Protein A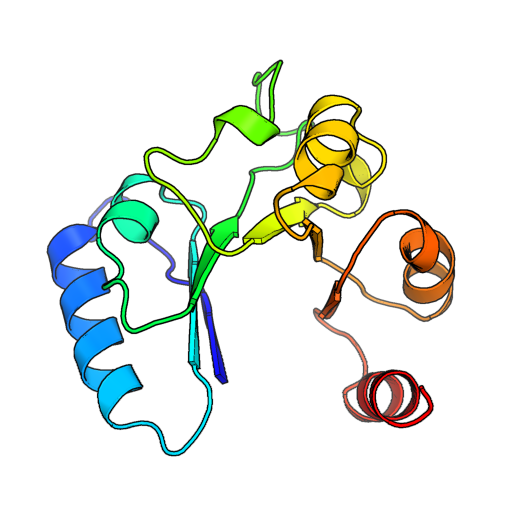F-A0A973BEE7-F1 (afdb_monomer_lite)

Radius of gyration: 15.04 Å; chains: 1; bounding box: 28×39×37 Å

Foldseek 3Di:
DEEEDDDDPPDDLLVVLVVVLVVVVPDDDAYAYEYCPLSNLVNHDPVHQGEYEFPAVVPDVDPQRLPSHPDDGQAYEYELVCLVPPNRQVCCVPHFYEYDADADDVSVVVSVVRGPYYDYDVHDPVVVVVVVPVD

pLDDT: mean 91.7, std 11.06, range [40.41, 98.69]

Secondary structure (DSSP, 8-state):
-EEE----SSS-HHHHHHHHHHHHTTSSS--EEEES-HHHHHTS-TTSEEEEE---TTT---S-STT--SS--SEEEEEGGGTT-HHHHHHHTTS-EEEEEE-SHHHHHHHTTT-SEEEESS--HHHHHHHHS--

Sequence (135 aa):
MLCELKIDGDTDPLIFTGRVAALLDQHAGPAAMMSFSRTAVAAIPDTIIRGQLISPSSLSRAEDLASTPLVDVDYLACHVSDAENASLQAARLTCPLVTWTVTDLDTCAALAPHTDSQIFEAFDPTLAKRHIVNT

Structure (mmCIF, N/CA/C/O backbone):
data_AF-A0A973BEE7-F1
#
_entry.id   AF-A0A973BEE7-F1
#
loop_
_atom_site.group_PDB
_atom_site.id
_atom_site.type_symbol
_atom_site.label_atom_id
_atom_site.label_alt_id
_atom_site.label_comp_id
_atom_site.label_asym_id
_atom_site.label_entity_id
_atom_site.label_seq_id
_atom_site.pdbx_PDB_ins_code
_atom_site.Cartn_x
_atom_site.Cartn_y
_atom_site.Cartn_z
_atom_site.occupancy
_atom_site.B_iso_or_equiv
_atom_site.auth_seq_id
_atom_site.auth_comp_id
_atom_site.auth_asym_id
_atom_site.auth_atom_id
_atom_site.pdbx_PDB_model_num
ATOM 1 N N . MET A 1 1 ? -0.436 -6.283 12.402 1.00 91.62 1 MET A N 1
ATOM 2 C CA . MET A 1 1 ? 0.771 -6.587 11.607 1.00 91.62 1 MET A CA 1
ATOM 3 C C . MET A 1 1 ? 0.521 -6.233 10.150 1.00 91.62 1 MET A C 1
ATOM 5 O O . MET A 1 1 ? -0.550 -6.551 9.655 1.00 91.62 1 MET A O 1
ATOM 9 N N . LEU A 1 2 ? 1.486 -5.616 9.469 1.00 94.75 2 LEU A N 1
ATOM 10 C CA . LEU A 1 2 ? 1.470 -5.450 8.013 1.00 94.75 2 LEU A CA 1
ATOM 11 C C . LEU A 1 2 ? 2.667 -6.216 7.441 1.00 94.75 2 LEU A C 1
ATOM 13 O O . LEU A 1 2 ? 3.799 -5.938 7.828 1.00 94.75 2 LEU A O 1
ATOM 17 N N . CYS A 1 3 ? 2.420 -7.200 6.578 1.00 97.31 3 CYS A N 1
ATOM 18 C CA . CYS A 1 3 ? 3.451 -8.078 6.032 1.00 97.31 3 CYS A CA 1
ATOM 19 C C . CYS A 1 3 ? 3.551 -7.914 4.513 1.00 97.31 3 CYS A C 1
ATOM 21 O O . CYS A 1 3 ? 2.598 -8.197 3.789 1.00 97.31 3 CYS A O 1
ATOM 23 N N . GLU A 1 4 ? 4.711 -7.480 4.022 1.00 97.44 4 GLU A N 1
ATOM 24 C CA . GLU A 1 4 ? 5.001 -7.513 2.591 1.00 97.44 4 GLU A CA 1
ATOM 25 C C . GLU A 1 4 ? 5.603 -8.867 2.189 1.00 97.44 4 GLU A C 1
ATOM 27 O O . GLU A 1 4 ? 6.629 -9.288 2.723 1.00 97.44 4 GLU A O 1
ATOM 32 N N . LEU A 1 5 ? 5.001 -9.526 1.198 1.00 98.00 5 LEU A N 1
ATOM 33 C CA . LEU A 1 5 ? 5.542 -10.718 0.559 1.00 98.00 5 LEU A CA 1
ATOM 34 C C . LEU A 1 5 ? 6.479 -10.308 -0.574 1.00 98.00 5 LEU A C 1
ATOM 36 O O . LEU A 1 5 ? 6.049 -9.733 -1.580 1.00 98.00 5 LEU A O 1
ATOM 40 N N . LYS A 1 6 ? 7.754 -10.662 -0.447 1.00 96.31 6 LYS A N 1
ATOM 41 C CA . LYS A 1 6 ? 8.734 -10.536 -1.525 1.00 96.31 6 LYS A CA 1
ATOM 42 C C . LYS A 1 6 ? 8.799 -11.863 -2.275 1.00 96.31 6 LYS A C 1
ATOM 44 O O . LYS A 1 6 ? 9.227 -12.864 -1.714 1.00 96.31 6 LYS A O 1
ATOM 49 N N . ILE A 1 7 ? 8.345 -11.857 -3.524 1.00 95.25 7 ILE A N 1
ATOM 50 C CA . ILE A 1 7 ? 8.476 -12.998 -4.432 1.00 95.25 7 ILE A CA 1
ATOM 51 C C . ILE A 1 7 ? 9.679 -12.727 -5.325 1.00 95.25 7 ILE A C 1
ATOM 53 O O . ILE A 1 7 ? 9.682 -11.746 -6.070 1.00 95.25 7 ILE A O 1
ATOM 57 N N . ASP A 1 8 ? 10.703 -13.563 -5.211 1.00 88.44 8 ASP A N 1
ATOM 58 C CA . ASP A 1 8 ? 11.834 -13.568 -6.134 1.00 88.44 8 ASP A CA 1
ATOM 59 C C . ASP A 1 8 ? 11.567 -14.506 -7.326 1.00 88.44 8 ASP A C 1
ATOM 61 O O . ASP A 1 8 ? 10.481 -15.068 -7.465 1.00 88.44 8 ASP A O 1
ATOM 65 N N . GLY A 1 9 ? 12.541 -14.637 -8.229 1.00 82.38 9 GLY A N 1
ATOM 66 C CA . GLY A 1 9 ? 12.393 -15.445 -9.443 1.00 82.38 9 GLY A CA 1
ATOM 67 C C . GLY A 1 9 ? 12.222 -16.950 -9.205 1.00 82.38 9 GLY A C 1
ATOM 68 O O . GLY A 1 9 ? 11.723 -17.630 -10.098 1.00 82.38 9 GLY A O 1
ATOM 69 N N . ASP A 1 10 ? 12.595 -17.458 -8.027 1.00 91.81 10 ASP A N 1
ATOM 70 C CA . ASP A 1 10 ? 12.591 -18.891 -7.707 1.00 91.81 10 ASP A CA 1
ATOM 71 C C . ASP A 1 10 ? 11.470 -19.277 -6.721 1.00 91.81 10 ASP A C 1
ATOM 73 O O . ASP A 1 10 ? 11.148 -20.456 -6.551 1.00 91.81 10 ASP A O 1
ATOM 77 N N . THR A 1 11 ? 10.855 -18.294 -6.064 1.00 94.31 11 THR A N 1
ATOM 78 C CA . THR A 1 11 ? 9.801 -18.502 -5.071 1.00 94.31 11 THR A CA 1
ATOM 79 C C . THR A 1 11 ? 8.449 -18.738 -5.738 1.00 94.31 11 THR A C 1
ATOM 81 O O . THR A 1 11 ? 7.913 -17.864 -6.417 1.00 94.31 11 THR A O 1
ATOM 84 N N . ASP A 1 12 ? 7.831 -19.892 -5.468 1.00 96.81 12 ASP A N 1
ATOM 85 C CA . ASP A 1 12 ? 6.440 -20.145 -5.857 1.00 96.81 12 ASP A CA 1
ATOM 86 C C . ASP A 1 12 ? 5.491 -19.215 -5.067 1.00 96.81 12 ASP A C 1
ATOM 88 O O . ASP A 1 12 ? 5.385 -19.343 -3.837 1.00 96.81 12 ASP A O 1
ATOM 92 N N . PRO A 1 13 ? 4.777 -18.291 -5.740 1.00 96.94 13 PRO A N 1
ATOM 93 C CA . PRO A 1 13 ? 3.954 -17.298 -5.065 1.00 96.94 13 PRO A CA 1
ATOM 94 C C . PRO A 1 13 ? 2.755 -17.903 -4.336 1.00 96.94 13 PRO A C 1
ATOM 96 O O . PRO A 1 13 ? 2.356 -17.362 -3.308 1.00 96.94 13 PRO A O 1
ATOM 99 N N . LEU A 1 14 ? 2.181 -19.009 -4.813 1.00 97.50 14 LEU A N 1
ATOM 100 C CA . LEU A 1 14 ? 1.003 -19.623 -4.194 1.00 97.50 14 LEU A CA 1
ATOM 101 C C . LEU A 1 14 ? 1.416 -20.339 -2.911 1.00 97.50 14 LEU A C 1
ATOM 103 O O . LEU A 1 14 ? 0.831 -20.118 -1.849 1.00 97.50 14 LEU A O 1
ATOM 107 N N . ILE A 1 15 ? 2.461 -21.167 -3.001 1.00 97.62 15 ILE A N 1
ATOM 108 C CA . ILE A 1 15 ? 2.957 -21.944 -1.860 1.00 97.62 15 ILE A CA 1
ATOM 109 C C . ILE A 1 15 ? 3.483 -21.009 -0.772 1.00 97.62 15 ILE A C 1
ATOM 111 O O . ILE A 1 15 ? 3.184 -21.207 0.409 1.00 97.62 15 ILE A O 1
ATOM 115 N N . PHE A 1 16 ? 4.262 -19.993 -1.149 1.00 98.00 16 PHE A N 1
ATOM 116 C CA . PHE A 1 16 ? 4.813 -19.045 -0.187 1.00 98.00 16 PHE A CA 1
ATOM 117 C C . PHE A 1 16 ? 3.710 -18.245 0.509 1.00 98.00 16 PHE A C 1
ATOM 119 O O . PHE A 1 16 ? 3.683 -18.190 1.739 1.00 98.00 16 PHE A O 1
ATOM 126 N N . THR A 1 17 ? 2.752 -17.710 -0.255 1.00 98.31 17 THR A N 1
ATOM 127 C CA . THR A 1 17 ? 1.623 -16.951 0.302 1.00 98.31 17 THR A CA 1
ATOM 128 C C . THR A 1 17 ? 0.810 -17.793 1.275 1.00 98.31 17 THR A C 1
ATOM 130 O O . THR A 1 17 ? 0.572 -17.351 2.396 1.00 98.31 17 THR A O 1
ATOM 133 N N . GLY A 1 18 ? 0.455 -19.030 0.909 1.00 97.81 18 GLY A N 1
ATOM 134 C CA . GLY A 1 18 ? -0.305 -19.919 1.792 1.00 97.81 18 GLY A CA 1
ATOM 135 C C . GLY A 1 18 ? 0.418 -20.222 3.109 1.00 97.81 18 GLY A C 1
ATOM 136 O O . GLY A 1 18 ? -0.204 -20.254 4.169 1.00 97.81 18 GLY A O 1
ATOM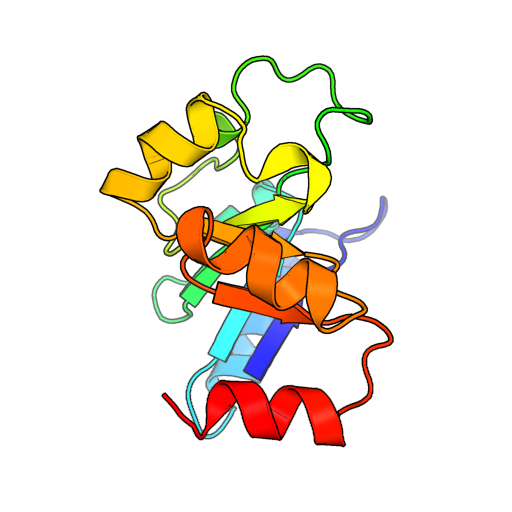 137 N N . ARG A 1 19 ? 1.749 -20.383 3.073 1.00 97.94 19 ARG A N 1
ATOM 138 C CA . ARG A 1 19 ? 2.556 -20.589 4.288 1.00 97.94 19 ARG A CA 1
ATOM 139 C C . ARG A 1 19 ? 2.578 -19.357 5.186 1.00 97.94 19 ARG A C 1
ATOM 141 O O . ARG A 1 19 ? 2.445 -19.502 6.397 1.00 97.94 19 ARG A O 1
ATOM 148 N N . VAL A 1 20 ? 2.747 -18.164 4.615 1.00 98.00 20 VAL A N 1
ATOM 149 C CA . VAL A 1 20 ? 2.743 -16.918 5.396 1.00 98.00 20 VAL A CA 1
ATOM 150 C C . VAL A 1 20 ? 1.352 -16.636 5.966 1.00 98.00 20 VAL A C 1
ATOM 152 O O . VAL A 1 20 ? 1.250 -16.282 7.137 1.00 98.00 20 VAL A O 1
ATOM 155 N N . ALA A 1 21 ? 0.287 -16.873 5.195 1.00 97.56 21 ALA A N 1
ATOM 156 C CA . ALA A 1 21 ? -1.091 -16.738 5.664 1.00 97.56 21 ALA A CA 1
ATOM 157 C C . ALA A 1 21 ? -1.362 -17.628 6.889 1.00 97.56 21 ALA A C 1
ATOM 159 O O . ALA A 1 21 ? -1.803 -17.128 7.918 1.00 97.56 21 ALA A O 1
ATOM 160 N N . ALA A 1 22 ? -0.968 -18.906 6.845 1.00 96.56 22 ALA A N 1
ATOM 161 C CA . ALA A 1 22 ? -1.139 -19.830 7.971 1.00 96.56 22 ALA A CA 1
ATOM 162 C C . ALA A 1 22 ? -0.371 -19.417 9.246 1.00 96.56 22 ALA A C 1
ATOM 164 O O . ALA A 1 22 ? -0.746 -19.804 10.357 1.00 96.56 22 ALA A O 1
ATOM 165 N N . LEU A 1 23 ? 0.721 -18.657 9.104 1.00 96.06 23 LEU A N 1
ATOM 166 C CA . LEU A 1 23 ? 1.440 -18.067 10.237 1.00 96.06 23 LEU A CA 1
ATOM 167 C C . LEU A 1 23 ? 0.723 -16.821 10.768 1.00 96.06 23 LEU A C 1
ATOM 169 O O . LEU A 1 23 ? 0.651 -16.628 11.981 1.00 96.06 23 LEU A O 1
ATOM 173 N N . LEU A 1 24 ? 0.188 -15.981 9.880 1.00 95.62 24 LEU A N 1
ATOM 174 C CA . LEU A 1 24 ? -0.550 -14.778 10.263 1.00 95.62 24 LEU A CA 1
ATOM 175 C C . LEU A 1 24 ? -1.915 -15.087 10.878 1.00 95.62 24 LEU A C 1
ATOM 177 O O . LEU A 1 24 ? -2.324 -14.357 11.773 1.00 95.62 24 LEU A O 1
ATOM 181 N N . ASP A 1 25 ? -2.558 -1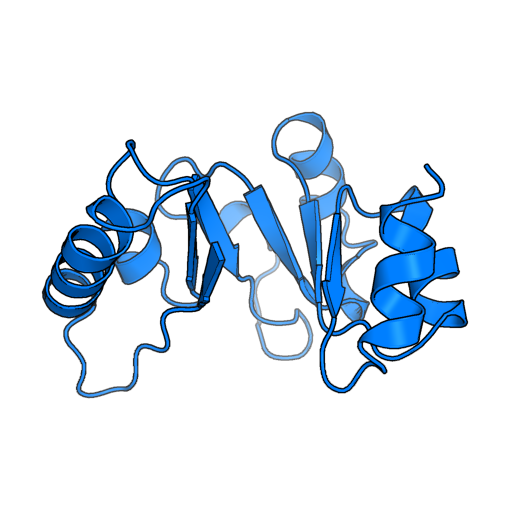6.196 10.515 1.00 91.56 25 ASP A N 1
ATOM 182 C CA . ASP A 1 25 ? -3.776 -16.675 11.185 1.00 91.56 25 ASP A CA 1
ATOM 183 C C . ASP A 1 25 ? -3.554 -16.958 12.683 1.00 91.56 25 ASP A C 1
ATOM 185 O O . ASP A 1 25 ? -4.489 -16.932 13.482 1.00 91.56 25 ASP A O 1
ATOM 189 N N . GLN A 1 26 ? -2.306 -17.208 13.091 1.00 92.56 26 GLN A N 1
ATOM 190 C CA . GLN A 1 26 ? -1.928 -17.415 14.493 1.00 92.56 26 GLN A CA 1
ATOM 191 C C . GLN A 1 26 ? -1.533 -16.108 15.200 1.00 92.56 26 GLN A C 1
ATOM 193 O O . GLN A 1 26 ? -1.254 -16.111 16.402 1.00 92.56 26 GLN A O 1
ATOM 198 N N . HIS A 1 27 ? -1.476 -14.983 14.483 1.00 93.31 27 HIS A N 1
ATOM 199 C CA . HIS A 1 27 ? -1.134 -13.689 15.056 1.00 93.31 27 HIS A CA 1
ATOM 200 C C . HIS A 1 27 ? -2.302 -13.132 15.879 1.00 93.31 27 HIS A C 1
ATOM 202 O O . HIS A 1 27 ? -3.419 -12.979 15.394 1.00 93.31 27 HIS A O 1
ATOM 208 N N . ALA A 1 28 ? -2.034 -12.764 17.133 1.00 90.12 28 ALA A N 1
ATOM 209 C CA . ALA A 1 28 ? -3.021 -12.099 17.973 1.00 90.12 28 ALA A CA 1
ATOM 210 C C . ALA A 1 28 ? -3.197 -10.630 17.541 1.00 90.12 28 ALA A C 1
ATOM 212 O O . ALA A 1 28 ? -2.418 -9.762 17.935 1.00 90.12 28 ALA A O 1
ATOM 213 N N . GLY A 1 29 ? -4.232 -10.359 16.744 1.00 91.56 29 GLY A N 1
ATOM 214 C CA . GLY A 1 29 ? -4.638 -9.015 16.324 1.00 91.56 29 GLY A CA 1
ATOM 215 C C . GLY A 1 29 ? -4.790 -8.875 14.805 1.00 91.56 29 GLY A C 1
ATOM 216 O O . GLY A 1 29 ? -4.593 -9.845 14.077 1.00 91.56 29 GLY A O 1
ATOM 217 N N . PRO A 1 30 ? -5.135 -7.674 14.305 1.00 91.69 30 PRO A N 1
ATOM 218 C CA . PRO A 1 30 ? -5.312 -7.447 12.874 1.00 91.69 30 PRO A CA 1
ATOM 219 C C . PRO A 1 30 ? -4.026 -7.724 12.091 1.00 91.69 30 PRO A C 1
ATOM 221 O O . PRO A 1 30 ? -2.947 -7.248 12.468 1.00 91.69 30 PRO A O 1
ATOM 224 N N . ALA A 1 31 ? -4.142 -8.447 10.982 1.00 95.38 31 ALA A N 1
ATOM 225 C CA . ALA A 1 31 ? -3.050 -8.722 10.060 1.00 95.38 31 ALA A CA 1
ATOM 226 C C . ALA A 1 31 ? -3.454 -8.368 8.625 1.00 95.38 31 ALA A C 1
ATOM 228 O O . ALA A 1 31 ? -4.595 -8.577 8.219 1.00 95.38 31 ALA A O 1
ATOM 229 N N . ALA A 1 32 ? -2.496 -7.838 7.872 1.00 97.38 32 ALA A N 1
ATOM 230 C CA . ALA A 1 32 ? -2.617 -7.571 6.448 1.00 97.38 32 ALA A CA 1
ATOM 231 C C . ALA A 1 32 ? -1.406 -8.144 5.708 1.00 97.38 32 ALA A C 1
ATOM 233 O O . ALA A 1 32 ? -0.285 -8.136 6.234 1.00 97.38 32 ALA A O 1
ATOM 234 N N . MET A 1 33 ? -1.636 -8.612 4.486 1.00 98.56 33 MET A N 1
ATOM 235 C CA . MET A 1 33 ? -0.612 -9.093 3.564 1.00 98.56 33 MET A CA 1
ATOM 236 C C . MET A 1 33 ? -0.643 -8.252 2.291 1.00 98.56 33 MET A C 1
ATOM 238 O O . MET A 1 33 ? -1.712 -7.937 1.772 1.00 98.56 33 MET A O 1
ATOM 242 N N . MET A 1 34 ? 0.531 -7.912 1.764 1.00 98.50 34 MET A N 1
ATOM 243 C CA . MET A 1 34 ? 0.650 -7.171 0.509 1.00 98.50 34 MET A CA 1
ATOM 244 C C . MET A 1 34 ? 1.835 -7.626 -0.329 1.00 98.50 34 MET A C 1
ATOM 246 O O . MET A 1 34 ? 2.793 -8.181 0.197 1.00 98.50 34 MET A O 1
ATOM 250 N N . SER A 1 35 ? 1.792 -7.402 -1.640 1.00 98.25 35 SER A N 1
ATOM 251 C CA . SER A 1 35 ? 2.918 -7.707 -2.530 1.00 98.25 35 SER A CA 1
ATOM 252 C C . SER A 1 35 ? 2.837 -6.921 -3.833 1.00 98.25 35 SER A C 1
ATOM 254 O O . SER A 1 35 ? 1.753 -6.523 -4.255 1.00 98.25 35 SER A O 1
ATOM 256 N N . PHE A 1 36 ? 3.977 -6.760 -4.509 1.00 96.50 36 PHE A N 1
ATOM 257 C CA . PHE A 1 36 ? 4.013 -6.383 -5.927 1.00 96.50 36 PHE A CA 1
ATOM 258 C C . PHE A 1 36 ? 3.604 -7.547 -6.839 1.00 96.50 36 PHE A C 1
ATOM 260 O O . PHE A 1 36 ? 3.136 -7.337 -7.957 1.00 96.50 36 PHE A O 1
ATOM 267 N N . SER A 1 37 ? 3.766 -8.793 -6.380 1.00 97.06 37 SER A N 1
ATOM 268 C CA . SER A 1 37 ? 3.360 -9.968 -7.145 1.00 97.06 37 SER A CA 1
ATOM 269 C C . SER A 1 37 ? 1.844 -10.111 -7.118 1.00 97.06 37 SER A C 1
ATOM 271 O O . SER A 1 37 ? 1.262 -10.539 -6.123 1.00 97.06 37 SER A O 1
ATOM 273 N N . ARG A 1 38 ? 1.204 -9.801 -8.248 1.00 97.19 38 ARG A N 1
ATOM 274 C CA . ARG A 1 38 ? -0.247 -9.949 -8.433 1.00 97.19 38 ARG A CA 1
ATOM 275 C C . ARG A 1 38 ? -0.738 -11.368 -8.139 1.00 97.19 38 ARG A C 1
ATOM 277 O O . ARG A 1 38 ? -1.803 -11.553 -7.564 1.00 97.19 38 ARG A O 1
ATOM 284 N N . THR A 1 39 ? 0.064 -12.369 -8.502 1.00 97.62 39 THR A N 1
ATOM 285 C CA . THR A 1 39 ? -0.238 -13.780 -8.245 1.00 97.62 39 THR A CA 1
ATOM 286 C C . THR A 1 39 ? -0.191 -14.109 -6.754 1.00 97.62 39 THR A C 1
ATOM 288 O O . THR A 1 39 ? -1.047 -14.841 -6.271 1.00 97.62 39 THR A O 1
ATOM 291 N N . ALA A 1 40 ? 0.775 -13.558 -6.010 1.00 98.25 40 ALA A N 1
ATOM 292 C CA . ALA A 1 40 ? 0.818 -13.727 -4.558 1.00 98.25 40 ALA A CA 1
ATOM 293 C C . ALA A 1 40 ? -0.367 -13.024 -3.888 1.00 98.25 40 ALA A C 1
ATOM 295 O O . ALA A 1 40 ? -1.022 -13.617 -3.041 1.00 98.25 40 ALA A O 1
ATOM 296 N N . VAL A 1 41 ? -0.704 -11.804 -4.322 1.00 98.50 41 VAL A N 1
ATOM 297 C CA . VAL A 1 41 ? -1.865 -11.061 -3.806 1.00 98.50 41 VAL A CA 1
ATOM 298 C C . VAL A 1 41 ? -3.162 -11.846 -4.004 1.00 98.50 41 VAL A C 1
ATOM 300 O O . VAL A 1 41 ? -3.924 -12.023 -3.056 1.00 98.50 41 VAL A O 1
ATOM 303 N N . ALA A 1 42 ? -3.374 -12.398 -5.199 1.00 98.19 42 ALA A N 1
ATOM 304 C CA . ALA A 1 42 ? -4.538 -13.229 -5.501 1.00 98.19 42 ALA A CA 1
ATOM 305 C C . ALA A 1 42 ? -4.607 -14.535 -4.686 1.00 98.19 42 ALA A C 1
ATOM 307 O O . ALA A 1 42 ? -5.682 -15.112 -4.557 1.00 98.19 42 ALA A O 1
ATOM 308 N N . ALA A 1 43 ? -3.483 -15.004 -4.135 1.00 98.19 43 ALA A N 1
ATOM 309 C CA . ALA A 1 43 ? -3.415 -16.204 -3.303 1.00 98.19 43 ALA A CA 1
ATOM 310 C C . ALA A 1 43 ? -3.628 -15.930 -1.799 1.00 98.19 43 ALA A C 1
ATOM 312 O O . ALA A 1 43 ? -3.688 -16.879 -1.016 1.00 98.19 43 ALA A O 1
ATOM 313 N N . ILE A 1 44 ? -3.722 -14.664 -1.374 1.00 98.38 44 ILE A N 1
ATOM 314 C CA . ILE A 1 44 ? -4.022 -14.306 0.022 1.00 98.38 44 ILE A CA 1
ATOM 315 C C . ILE A 1 44 ? -5.465 -14.744 0.332 1.00 98.38 44 ILE A C 1
ATOM 317 O O . ILE A 1 44 ? -6.338 -14.445 -0.477 1.00 98.38 44 ILE A O 1
ATOM 321 N N . PRO A 1 45 ? -5.762 -15.425 1.454 1.00 95.94 45 PRO A N 1
ATOM 322 C CA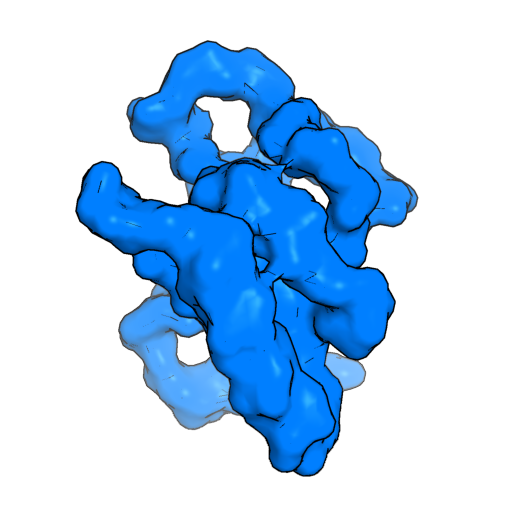 . PRO A 1 45 ? -7.137 -15.773 1.833 1.00 95.94 45 PRO A CA 1
ATOM 323 C C . PRO A 1 45 ? -7.988 -14.546 2.186 1.00 95.94 45 PRO A C 1
ATOM 325 O O . PRO A 1 45 ? -7.472 -13.590 2.753 1.00 95.94 45 PRO A O 1
ATOM 328 N N . ASP A 1 46 ? -9.304 -14.607 1.960 1.00 93.81 46 ASP A N 1
ATOM 329 C CA . ASP A 1 46 ? -10.241 -13.504 2.272 1.00 93.81 46 ASP A CA 1
ATOM 330 C C . ASP A 1 46 ? -10.364 -13.189 3.777 1.00 93.81 46 ASP A C 1
ATOM 332 O O . ASP A 1 46 ? -10.970 -12.196 4.171 1.00 93.81 46 ASP A O 1
ATOM 336 N N . THR A 1 47 ? -9.808 -14.037 4.646 1.00 91.94 47 THR A N 1
ATOM 337 C CA . THR A 1 47 ? -9.736 -13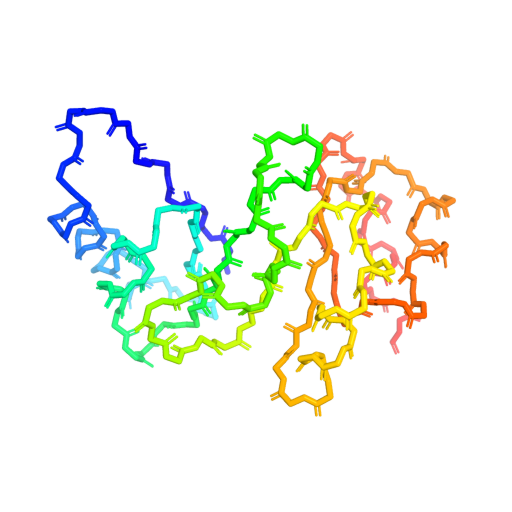.796 6.094 1.00 91.94 47 THR A CA 1
ATOM 338 C C . THR A 1 47 ? -8.634 -12.810 6.486 1.00 91.94 47 THR A C 1
ATOM 340 O O . THR A 1 47 ? -8.605 -12.364 7.632 1.00 91.94 47 THR A O 1
ATOM 343 N N . ILE A 1 48 ? -7.728 -12.472 5.563 1.00 96.12 48 ILE A N 1
ATOM 344 C CA . ILE A 1 48 ? -6.609 -11.553 5.773 1.00 96.12 48 ILE A CA 1
ATOM 345 C C . ILE A 1 48 ? -6.785 -10.350 4.849 1.00 96.12 48 ILE A C 1
ATOM 347 O O . ILE A 1 48 ? -7.036 -10.514 3.660 1.00 96.12 48 ILE A O 1
ATOM 351 N N . ILE A 1 49 ? -6.579 -9.142 5.385 1.00 97.62 49 ILE A N 1
ATOM 352 C CA . ILE A 1 49 ? -6.643 -7.905 4.597 1.00 97.62 49 ILE A CA 1
ATOM 353 C C . ILE A 1 49 ? -5.591 -7.967 3.478 1.00 97.62 49 ILE A C 1
ATOM 355 O O . ILE A 1 49 ? -4.392 -8.118 3.744 1.00 97.62 49 ILE A O 1
ATOM 359 N N . ARG A 1 50 ? -6.042 -7.829 2.233 1.00 98.06 50 ARG A N 1
ATOM 360 C CA . ARG A 1 50 ? -5.267 -7.992 1.004 1.00 98.06 50 ARG A CA 1
ATOM 361 C C . ARG A 1 50 ? -4.913 -6.636 0.395 1.00 98.06 50 ARG A C 1
ATOM 363 O O . ARG A 1 50 ? -5.786 -5.911 -0.070 1.00 98.06 50 ARG A O 1
ATOM 370 N N . GLY A 1 51 ? -3.620 -6.323 0.331 1.00 98.44 51 GLY A N 1
ATOM 371 C CA . GLY A 1 51 ? -3.098 -5.121 -0.323 1.00 98.44 51 GLY A CA 1
ATOM 372 C C . GLY A 1 51 ? -2.358 -5.401 -1.629 1.00 98.44 51 GLY A C 1
ATOM 373 O O . GLY A 1 51 ? -1.473 -6.258 -1.670 1.00 98.44 51 GLY A O 1
ATOM 374 N N . GLN A 1 52 ? -2.633 -4.631 -2.683 1.00 98.56 52 GLN A N 1
ATOM 375 C CA . GLN A 1 52 ? -1.816 -4.654 -3.905 1.00 98.56 52 GLN A CA 1
ATOM 376 C C . GLN A 1 52 ? -0.782 -3.524 -3.881 1.00 98.56 52 GLN A C 1
ATOM 378 O O . GLN A 1 52 ? -1.146 -2.351 -3.967 1.00 98.56 52 GLN A O 1
ATOM 383 N N . LEU A 1 53 ? 0.512 -3.868 -3.838 1.00 97.81 53 LEU A N 1
ATOM 384 C CA . LEU A 1 53 ? 1.575 -2.896 -4.108 1.00 97.81 53 LEU A CA 1
ATOM 385 C C . LEU A 1 53 ? 1.689 -2.675 -5.615 1.00 97.81 53 LEU A C 1
ATOM 387 O O . LEU A 1 53 ? 1.692 -3.625 -6.403 1.00 97.81 53 LEU A O 1
ATOM 391 N N . ILE A 1 54 ? 1.797 -1.414 -6.008 1.00 97.00 54 ILE A N 1
ATOM 392 C CA . ILE A 1 54 ? 1.829 -0.975 -7.399 1.00 97.00 54 ILE A CA 1
ATOM 393 C C . ILE A 1 54 ? 3.223 -0.454 -7.702 1.00 97.00 54 ILE A C 1
ATOM 395 O O . ILE A 1 54 ? 3.682 0.482 -7.054 1.00 97.00 54 ILE A O 1
ATOM 399 N N . SER A 1 55 ? 3.911 -1.043 -8.682 1.00 94.75 55 SER A N 1
ATOM 400 C CA . SER A 1 55 ? 5.232 -0.557 -9.091 1.00 94.75 55 SER A CA 1
ATOM 401 C C . SER A 1 55 ? 5.174 0.920 -9.499 1.00 94.75 55 SER A C 1
ATOM 403 O O . SER A 1 55 ? 4.224 1.296 -10.189 1.00 94.75 55 SER A O 1
ATOM 405 N N . PRO A 1 56 ? 6.182 1.739 -9.138 1.00 94.50 56 PRO A N 1
ATOM 406 C CA . PRO A 1 56 ? 6.175 3.155 -9.472 1.00 94.50 56 PRO A CA 1
ATOM 407 C C . PRO A 1 56 ? 5.985 3.367 -10.974 1.00 94.50 56 PRO A C 1
ATOM 409 O O . PRO A 1 56 ? 6.563 2.631 -11.784 1.00 94.50 56 PRO A O 1
ATOM 412 N N . SER A 1 57 ? 5.216 4.381 -11.363 1.00 92.88 57 SER A N 1
ATOM 413 C CA . SER A 1 57 ? 4.950 4.684 -12.777 1.00 92.88 57 SER A CA 1
ATOM 414 C C . SER A 1 57 ? 6.229 4.957 -13.571 1.00 92.88 57 SER A C 1
ATOM 416 O O . SER A 1 57 ? 6.310 4.624 -14.744 1.00 92.88 57 SER A O 1
ATOM 418 N N . SER A 1 58 ? 7.277 5.475 -12.926 1.00 90.88 58 SER A N 1
ATOM 419 C CA . SER A 1 58 ? 8.593 5.704 -13.536 1.00 90.88 58 SER A CA 1
ATOM 420 C C . SER A 1 58 ? 9.350 4.418 -13.891 1.00 90.88 58 SER A C 1
ATOM 422 O O . SER A 1 58 ? 10.253 4.444 -14.728 1.00 90.88 58 SER A O 1
ATOM 424 N N . LEU A 1 59 ? 8.999 3.297 -13.255 1.00 88.25 59 LEU A N 1
ATOM 425 C CA . LEU A 1 59 ? 9.606 1.980 -13.465 1.00 88.25 59 LEU A CA 1
ATOM 426 C C . LEU A 1 59 ? 8.704 1.040 -14.270 1.00 88.25 59 LEU A C 1
ATOM 428 O O . LEU A 1 59 ? 9.163 -0.003 -14.737 1.00 88.25 59 LEU A O 1
ATOM 432 N N . SER A 1 60 ? 7.430 1.393 -14.435 1.00 81.19 60 SER A N 1
ATOM 433 C CA . SER A 1 60 ? 6.463 0.629 -15.214 1.00 81.19 60 SER A CA 1
ATOM 434 C C . SER A 1 60 ? 6.093 1.365 -16.505 1.00 81.19 60 SER A C 1
ATOM 436 O O . SER A 1 60 ? 6.356 2.546 -16.683 1.00 81.19 60 SER A O 1
ATOM 438 N N . ARG A 1 61 ? 5.506 0.647 -17.464 1.00 77.31 61 ARG A N 1
ATOM 439 C CA . ARG A 1 61 ? 4.862 1.254 -18.645 1.00 77.31 61 ARG A CA 1
ATOM 440 C C . ARG A 1 61 ? 3.338 1.191 -18.539 1.00 77.31 61 ARG A C 1
ATOM 442 O O . ARG A 1 61 ? 2.657 1.223 -19.556 1.00 77.31 61 ARG A O 1
ATOM 449 N N . ALA A 1 62 ? 2.817 0.987 -17.331 1.00 78.25 62 ALA A N 1
ATOM 450 C CA . ALA A 1 62 ? 1.389 0.832 -17.115 1.00 78.25 62 ALA A CA 1
ATOM 451 C C . ALA A 1 62 ? 0.705 2.200 -17.221 1.00 78.25 62 ALA A C 1
ATOM 453 O O . ALA A 1 62 ? 1.052 3.130 -16.499 1.00 78.25 62 ALA A O 1
ATOM 454 N N . GLU A 1 63 ? -0.257 2.309 -18.136 1.00 74.56 63 GLU A N 1
ATOM 455 C CA . GLU A 1 63 ? -1.056 3.526 -18.326 1.00 74.56 63 GLU A CA 1
ATOM 456 C C . GLU A 1 63 ? -2.146 3.660 -17.251 1.00 74.56 63 GLU A C 1
ATOM 458 O O . GLU A 1 63 ? -2.464 4.767 -16.823 1.00 74.56 63 GLU A O 1
ATOM 463 N N . ASP A 1 64 ? -2.670 2.526 -16.776 1.00 90.88 64 ASP A N 1
ATOM 464 C CA . ASP A 1 64 ? -3.669 2.440 -15.711 1.00 90.88 64 ASP A CA 1
ATOM 465 C C . ASP A 1 64 ? -3.104 1.644 -14.531 1.00 90.88 64 ASP A C 1
ATOM 467 O O . ASP A 1 64 ? -3.083 0.409 -14.529 1.00 90.88 64 ASP A O 1
ATOM 471 N N . LEU A 1 65 ? -2.632 2.370 -13.520 1.00 92.88 65 LEU A N 1
ATOM 472 C CA . LEU A 1 65 ? -2.060 1.780 -12.316 1.00 92.88 65 LEU A CA 1
ATOM 473 C C . LEU A 1 65 ? -3.122 1.078 -11.460 1.00 92.88 65 LEU A C 1
ATOM 475 O O . LEU A 1 65 ? -2.822 0.058 -10.836 1.00 92.88 65 LEU A O 1
ATOM 479 N N . ALA A 1 66 ? -4.357 1.585 -11.444 1.00 95.31 66 ALA A N 1
ATOM 480 C CA . ALA A 1 66 ? -5.444 1.018 -10.649 1.00 95.31 66 ALA A CA 1
ATOM 481 C C . ALA A 1 66 ? -5.877 -0.370 -11.147 1.00 95.31 66 ALA A C 1
ATOM 483 O O . ALA A 1 66 ? -6.338 -1.185 -10.353 1.00 95.31 66 ALA A O 1
ATOM 484 N N . SER A 1 67 ? -5.647 -0.679 -12.427 1.00 94.75 67 SER A N 1
ATOM 485 C CA . SER A 1 67 ? -5.901 -2.004 -13.015 1.00 94.75 67 SER A CA 1
ATOM 486 C C . SER A 1 67 ? -4.905 -3.104 -12.606 1.00 94.75 67 SER A C 1
ATOM 488 O O . SER A 1 67 ? -4.987 -4.233 -13.092 1.00 94.75 67 SER A O 1
ATOM 490 N N . THR A 1 68 ? -3.936 -2.800 -11.734 1.00 95.00 68 THR A N 1
ATOM 491 C CA . THR A 1 68 ? -2.887 -3.751 -11.331 1.00 95.00 68 THR A CA 1
ATOM 492 C C . THR A 1 68 ? -3.424 -5.049 -10.699 1.00 95.00 68 THR A C 1
ATOM 494 O O . THR A 1 68 ? -2.927 -6.109 -11.088 1.00 95.00 68 THR A O 1
ATOM 497 N N . PRO A 1 69 ? -4.368 -5.040 -9.735 1.00 96.56 69 PRO A N 1
ATOM 498 C CA . PRO A 1 69 ? -4.838 -6.269 -9.090 1.00 96.56 69 PRO A CA 1
ATOM 499 C C . PRO A 1 69 ? -5.482 -7.269 -10.069 1.00 96.56 69 PRO A C 1
ATOM 501 O O . PRO A 1 69 ? -6.138 -6.883 -11.029 1.00 96.56 69 PRO A O 1
ATOM 504 N N . LEU A 1 70 ? -5.330 -8.574 -9.806 1.00 96.38 70 LEU A N 1
ATOM 505 C CA . LEU A 1 70 ? -6.032 -9.642 -10.551 1.00 96.38 70 LEU A CA 1
ATOM 506 C C . LEU A 1 70 ? -7.372 -10.047 -9.921 1.00 96.38 70 LEU A C 1
ATOM 508 O O . LEU A 1 70 ? -8.149 -10.774 -10.534 1.00 96.38 70 LEU A O 1
ATOM 512 N N . VAL A 1 71 ? -7.594 -9.628 -8.680 1.00 96.62 71 VAL A N 1
ATOM 513 C CA . VAL A 1 71 ? -8.763 -9.923 -7.850 1.00 96.62 71 VAL A CA 1
ATOM 514 C C . VAL A 1 71 ? -9.124 -8.667 -7.065 1.00 96.62 71 VAL A C 1
ATOM 516 O O . VAL A 1 71 ? -8.316 -7.737 -7.000 1.00 96.62 71 VAL A O 1
ATOM 519 N N . ASP A 1 72 ? -10.288 -8.666 -6.424 1.00 96.88 72 ASP A N 1
ATOM 520 C CA . ASP A 1 72 ? -10.647 -7.610 -5.483 1.00 96.88 72 ASP A CA 1
ATOM 521 C C . ASP A 1 72 ? -9.657 -7.573 -4.307 1.00 96.88 72 ASP A C 1
ATOM 523 O O . ASP A 1 72 ? -9.248 -8.604 -3.754 1.00 96.88 72 ASP A O 1
ATOM 527 N N . VAL A 1 73 ? -9.251 -6.359 -3.944 1.00 98.44 73 VAL A N 1
ATOM 528 C CA . VAL A 1 73 ? -8.299 -6.077 -2.867 1.00 98.44 73 VAL A CA 1
ATOM 529 C C . VAL A 1 73 ? -8.901 -5.070 -1.903 1.00 98.44 73 VAL A C 1
ATOM 531 O O . VAL A 1 73 ? -9.693 -4.213 -2.294 1.00 98.44 73 VAL A O 1
ATOM 534 N N . ASP A 1 74 ? -8.495 -5.157 -0.644 1.00 98.44 74 ASP A N 1
ATOM 535 C CA . ASP A 1 74 ? -8.984 -4.268 0.406 1.00 98.44 74 ASP A CA 1
ATOM 536 C C . ASP A 1 74 ? -8.341 -2.881 0.333 1.00 98.44 74 ASP A C 1
ATOM 538 O O . ASP A 1 74 ? -8.908 -1.915 0.839 1.00 98.44 74 ASP A O 1
ATOM 542 N N . TYR A 1 75 ? -7.157 -2.770 -0.280 1.00 98.69 75 TYR A N 1
ATOM 543 C CA . TYR A 1 75 ? -6.514 -1.489 -0.561 1.00 98.69 75 TYR A CA 1
ATOM 544 C C . TYR A 1 75 ? -5.477 -1.579 -1.690 1.00 98.69 75 TYR A C 1
ATOM 546 O O . TYR A 1 75 ? -4.870 -2.624 -1.956 1.00 98.69 75 TYR A O 1
ATOM 554 N N . LEU A 1 76 ? -5.228 -0.432 -2.318 1.00 98.69 76 LEU A N 1
ATOM 555 C CA . LEU A 1 76 ? -4.115 -0.201 -3.234 1.00 98.69 76 LEU A CA 1
ATOM 556 C C . LEU A 1 76 ? -2.985 0.517 -2.504 1.00 98.69 76 LEU A C 1
ATOM 558 O O . LEU A 1 76 ? -3.229 1.356 -1.641 1.00 98.69 76 LEU A O 1
ATOM 562 N N . ALA A 1 77 ? -1.740 0.226 -2.871 1.00 98.44 77 ALA A N 1
ATOM 563 C CA . ALA A 1 77 ? -0.583 0.887 -2.290 1.00 98.44 77 ALA A CA 1
ATOM 564 C C . ALA A 1 77 ? 0.422 1.335 -3.359 1.00 98.44 77 ALA A C 1
ATOM 566 O O . ALA A 1 77 ? 1.026 0.504 -4.040 1.00 98.44 77 ALA A O 1
ATOM 567 N N . CYS A 1 78 ? 0.648 2.643 -3.490 1.00 97.88 78 CYS A N 1
ATOM 568 C CA . CYS A 1 78 ? 1.489 3.232 -4.535 1.00 97.88 78 CYS A CA 1
ATOM 569 C C . CYS A 1 78 ? 2.677 4.019 -3.984 1.00 97.88 78 CYS A C 1
ATOM 571 O O . CYS A 1 78 ? 2.700 4.413 -2.815 1.00 97.88 78 CYS A O 1
ATOM 573 N N . HIS A 1 79 ? 3.646 4.289 -4.862 1.00 97.12 79 HIS A N 1
ATOM 574 C CA . HIS A 1 79 ? 4.753 5.156 -4.501 1.00 97.12 79 HIS A CA 1
ATOM 575 C C . HIS A 1 79 ? 4.268 6.607 -4.259 1.00 97.12 79 HIS A C 1
ATOM 577 O O . HIS A 1 79 ? 3.308 7.042 -4.895 1.00 97.12 79 HIS A O 1
ATOM 583 N N . VAL A 1 80 ? 4.937 7.395 -3.407 1.00 96.88 80 VAL A N 1
ATOM 584 C CA . VAL A 1 80 ? 4.573 8.791 -3.093 1.00 96.88 80 VAL A CA 1
ATOM 585 C C . VAL A 1 80 ? 4.568 9.666 -4.344 1.00 96.88 80 VAL A C 1
ATOM 587 O O . VAL A 1 80 ? 3.752 10.572 -4.458 1.00 96.88 80 VAL A O 1
ATOM 590 N N . SER A 1 81 ? 5.425 9.352 -5.322 1.00 96.12 81 SER A N 1
ATOM 591 C CA . SER A 1 81 ? 5.466 10.045 -6.618 1.00 96.12 81 SER A CA 1
ATOM 592 C C . SER A 1 81 ? 4.209 9.841 -7.462 1.00 96.12 81 SER A C 1
ATOM 594 O O . SER A 1 81 ? 3.966 10.620 -8.375 1.00 96.12 81 SER A O 1
ATOM 596 N N . ASP A 1 82 ? 3.440 8.790 -7.182 1.00 97.00 82 ASP A N 1
ATOM 597 C CA . ASP A 1 82 ? 2.229 8.426 -7.914 1.00 97.00 82 ASP A CA 1
ATOM 598 C C . ASP A 1 82 ? 0.960 8.735 -7.114 1.00 97.00 82 ASP A C 1
ATOM 600 O O . ASP A 1 82 ? -0.132 8.389 -7.555 1.00 97.00 82 ASP A O 1
ATOM 604 N N . ALA A 1 83 ? 1.077 9.398 -5.957 1.00 97.19 83 ALA A N 1
ATOM 605 C CA . ALA A 1 83 ? -0.061 9.695 -5.093 1.00 97.19 83 ALA A CA 1
ATOM 606 C C . ALA A 1 83 ? -1.159 10.475 -5.831 1.00 97.19 83 ALA A C 1
ATOM 608 O O . ALA A 1 83 ? -2.333 10.190 -5.654 1.00 97.19 83 ALA A O 1
ATOM 609 N N . GLU A 1 84 ? -0.801 11.401 -6.719 1.00 97.12 84 GLU A N 1
ATOM 610 C CA . GLU A 1 84 ? -1.758 12.184 -7.514 1.00 97.12 84 GLU A CA 1
ATOM 611 C C . GLU A 1 84 ? -2.163 11.514 -8.841 1.00 97.12 84 GLU A C 1
ATOM 613 O O . GLU A 1 84 ? -2.864 12.117 -9.655 1.00 97.12 84 GLU A O 1
ATOM 618 N N . ASN A 1 85 ? -1.738 10.271 -9.100 1.00 96.81 85 ASN A N 1
ATOM 619 C CA . ASN A 1 85 ? -2.070 9.588 -10.345 1.00 96.81 85 ASN A CA 1
ATOM 620 C C . ASN A 1 85 ? -3.595 9.487 -10.523 1.00 96.81 85 ASN A C 1
ATOM 622 O O . ASN A 1 85 ? -4.306 8.978 -9.656 1.00 96.81 85 ASN A O 1
ATOM 626 N N . ALA A 1 86 ? -4.092 9.928 -11.682 1.00 96.56 86 ALA A N 1
ATOM 627 C CA . ALA A 1 86 ? -5.524 10.050 -11.939 1.00 96.56 86 ALA A CA 1
ATOM 628 C C . ALA A 1 86 ? -6.289 8.722 -11.799 1.00 96.56 86 ALA A C 1
ATOM 630 O O . ALA A 1 86 ? -7.389 8.713 -11.250 1.00 96.56 86 ALA A O 1
ATOM 631 N N . SER A 1 87 ? -5.708 7.603 -12.254 1.00 97.19 87 SER A N 1
ATOM 632 C CA . SER A 1 87 ? -6.345 6.282 -12.129 1.00 97.19 87 SER A CA 1
ATOM 633 C C . SER A 1 87 ? -6.466 5.853 -10.666 1.00 97.19 87 SER A C 1
ATOM 635 O O . SER A 1 87 ? -7.521 5.387 -10.240 1.00 97.19 87 SER A O 1
ATOM 637 N N . LEU A 1 88 ? -5.424 6.099 -9.866 1.00 97.81 88 LEU A N 1
ATOM 638 C CA . LEU A 1 88 ? -5.408 5.773 -8.441 1.00 97.81 88 LEU A CA 1
ATOM 639 C C . LEU A 1 88 ? -6.362 6.661 -7.647 1.00 97.81 88 LEU A C 1
ATOM 641 O O . LEU A 1 88 ? -7.109 6.156 -6.817 1.00 97.81 88 LEU A O 1
ATOM 645 N N . GLN A 1 89 ? -6.399 7.963 -7.936 1.00 98.31 89 GLN A N 1
ATOM 646 C CA . GLN A 1 89 ? -7.328 8.887 -7.284 1.00 98.31 89 GLN A CA 1
ATOM 647 C C . GLN A 1 89 ? -8.791 8.582 -7.632 1.00 98.31 89 GLN A C 1
ATOM 649 O O . GLN A 1 89 ? -9.662 8.704 -6.774 1.00 98.31 89 GLN A O 1
ATOM 654 N N . ALA A 1 90 ? -9.072 8.130 -8.858 1.00 98.00 90 ALA A N 1
ATOM 655 C CA . ALA A 1 90 ? -10.401 7.652 -9.225 1.00 98.00 90 ALA A CA 1
ATOM 656 C C . ALA A 1 90 ? -10.767 6.357 -8.477 1.00 98.00 90 ALA A C 1
ATOM 658 O O . ALA A 1 90 ? -11.862 6.263 -7.922 1.00 98.00 90 ALA A O 1
ATOM 659 N N . ALA A 1 91 ? -9.851 5.386 -8.406 1.00 97.69 91 ALA A N 1
ATOM 660 C CA . ALA A 1 91 ? -10.061 4.135 -7.673 1.00 97.69 91 ALA A CA 1
ATOM 661 C C . ALA A 1 91 ? -10.255 4.357 -6.163 1.00 97.69 91 ALA A C 1
ATOM 663 O O . ALA A 1 91 ? -11.095 3.689 -5.549 1.00 97.69 91 ALA A O 1
ATOM 664 N N . ARG A 1 92 ? -9.558 5.352 -5.593 1.00 98.12 92 ARG A N 1
ATOM 665 C CA . ARG A 1 92 ? -9.624 5.742 -4.176 1.00 98.12 92 ARG A CA 1
ATOM 666 C C . ARG A 1 92 ? -11.042 6.021 -3.677 1.00 98.12 92 ARG A C 1
ATOM 668 O O . ARG A 1 92 ? -11.348 5.802 -2.511 1.00 98.12 92 ARG A O 1
ATOM 675 N N . LEU A 1 93 ? -11.943 6.437 -4.568 1.00 97.38 93 LEU A N 1
ATOM 676 C CA . LEU A 1 93 ? -13.354 6.660 -4.239 1.00 97.38 93 LEU A CA 1
ATOM 677 C C . LEU A 1 93 ? -14.077 5.394 -3.747 1.00 97.38 93 LEU A C 1
ATOM 679 O O . LEU A 1 93 ? -15.130 5.500 -3.123 1.00 97.38 93 LEU A O 1
ATOM 683 N N . THR A 1 94 ? -13.540 4.211 -4.052 1.00 97.50 94 THR A N 1
ATOM 684 C CA . THR A 1 94 ? -14.160 2.911 -3.740 1.00 97.50 94 THR A CA 1
ATOM 685 C C . THR A 1 94 ? -13.207 1.896 -3.109 1.00 97.50 94 THR A C 1
ATOM 687 O O . THR A 1 94 ? -13.676 0.940 -2.499 1.00 97.50 94 THR A O 1
ATOM 690 N N . CYS A 1 95 ? -11.894 2.096 -3.220 1.00 98.12 95 CYS A N 1
ATOM 691 C CA . CYS A 1 95 ? -10.866 1.223 -2.662 1.00 98.12 95 CYS A CA 1
ATOM 692 C C . CYS A 1 95 ? -9.781 2.095 -2.013 1.00 98.12 95 CYS A C 1
ATOM 694 O O . CYS A 1 95 ? -9.172 2.883 -2.734 1.00 98.12 95 CYS A O 1
ATOM 696 N N . PRO A 1 96 ? -9.528 1.992 -0.695 1.00 98.50 96 PRO A N 1
ATOM 697 C CA . PRO A 1 96 ? -8.536 2.815 -0.012 1.00 98.50 96 PRO A CA 1
ATOM 698 C C . PRO A 1 96 ? -7.174 2.835 -0.714 1.00 98.50 96 PRO A C 1
ATOM 700 O O . PRO A 1 96 ? -6.675 1.799 -1.161 1.00 98.50 96 PRO A O 1
ATOM 703 N N . LEU A 1 97 ? -6.555 4.013 -0.771 1.00 98.56 97 LEU A N 1
ATOM 704 C CA . LEU A 1 97 ? -5.214 4.206 -1.308 1.00 98.56 97 LEU A CA 1
ATOM 705 C C . LEU A 1 97 ? -4.225 4.455 -0.171 1.00 98.56 97 LEU A C 1
ATOM 707 O O . LEU A 1 97 ? -4.460 5.274 0.713 1.00 98.56 97 LEU A O 1
ATOM 711 N N . VAL A 1 98 ? -3.096 3.757 -0.212 1.00 98.38 98 VAL A N 1
ATOM 712 C CA . VAL A 1 98 ? -1.997 3.880 0.746 1.00 98.38 98 VAL A CA 1
ATOM 713 C C . VAL A 1 98 ? -0.735 4.316 0.007 1.00 98.38 98 VAL A C 1
ATOM 715 O O . VAL A 1 98 ? -0.430 3.804 -1.066 1.00 98.38 98 VAL A O 1
ATOM 718 N N . THR A 1 99 ? 0.044 5.231 0.573 1.00 97.88 99 THR A N 1
ATOM 719 C CA . THR A 1 99 ? 1.286 5.712 -0.057 1.00 97.88 99 THR A CA 1
ATOM 720 C C . THR A 1 99 ? 2.528 5.220 0.677 1.00 97.88 99 THR A C 1
ATOM 722 O O . THR A 1 99 ? 2.587 5.264 1.906 1.00 97.88 99 THR A O 1
ATOM 725 N N . TRP A 1 100 ? 3.542 4.813 -0.077 1.00 96.88 100 TRP A N 1
ATOM 726 C CA . TRP A 1 100 ? 4.899 4.462 0.366 1.00 96.88 100 TRP A CA 1
ATOM 727 C C . TRP A 1 100 ? 5.903 5.137 -0.575 1.00 96.88 100 TRP A C 1
ATOM 729 O O . TRP A 1 100 ? 5.545 5.498 -1.667 1.00 96.88 100 TRP A O 1
ATOM 739 N N . THR A 1 101 ? 7.162 5.407 -0.299 1.00 93.31 101 THR A N 1
ATOM 740 C CA . THR A 1 101 ? 7.892 5.357 0.951 1.00 93.31 101 THR A CA 1
ATOM 741 C C . THR A 1 101 ? 7.855 6.750 1.590 1.00 93.31 101 THR A C 1
ATOM 743 O O . THR A 1 101 ? 8.396 7.701 1.031 1.00 93.31 101 THR A O 1
ATOM 746 N N . VAL A 1 102 ? 7.205 6.894 2.750 1.00 91.19 102 VAL A N 1
ATOM 747 C CA . VAL A 1 102 ? 7.164 8.171 3.489 1.00 91.19 102 VAL A CA 1
ATOM 748 C C . VAL A 1 102 ? 8.338 8.237 4.469 1.00 91.19 102 VAL A C 1
ATOM 750 O O . VAL A 1 102 ? 8.441 7.393 5.361 1.00 91.19 102 VAL A O 1
ATOM 753 N N . THR A 1 103 ? 9.212 9.236 4.312 1.00 90.31 103 THR A N 1
ATOM 754 C CA . THR A 1 103 ? 10.489 9.355 5.051 1.00 90.31 103 THR A CA 1
ATOM 755 C C . THR A 1 103 ? 10.567 10.541 6.011 1.00 90.31 103 THR A C 1
ATOM 757 O O . THR A 1 103 ? 11.401 10.533 6.915 1.00 90.31 103 THR A O 1
ATOM 760 N N . ASP A 1 104 ? 9.697 11.543 5.864 1.00 88.25 104 ASP A N 1
ATOM 761 C CA . ASP A 1 104 ? 9.700 12.761 6.681 1.00 88.25 104 ASP A CA 1
ATOM 762 C C . ASP A 1 104 ? 8.298 13.378 6.861 1.00 88.25 104 ASP A C 1
ATOM 764 O O . ASP A 1 104 ? 7.302 12.944 6.273 1.00 88.25 104 ASP A O 1
ATOM 768 N N . LEU A 1 105 ? 8.219 14.360 7.764 1.00 87.75 105 LEU A N 1
ATOM 769 C CA . LEU A 1 105 ? 6.973 15.019 8.161 1.00 87.75 105 LEU A CA 1
ATOM 770 C C . LEU A 1 105 ? 6.367 15.879 7.058 1.00 87.75 105 LEU A C 1
ATOM 772 O O . LEU A 1 105 ? 5.143 15.944 6.942 1.00 87.75 105 LEU A O 1
ATOM 776 N N . ASP A 1 106 ? 7.211 16.514 6.253 1.00 90.75 106 ASP A N 1
ATOM 777 C CA . ASP A 1 106 ? 6.756 17.378 5.171 1.00 90.75 106 ASP A CA 1
ATOM 778 C C . ASP A 1 106 ? 6.052 16.534 4.101 1.00 90.75 106 ASP A C 1
ATOM 780 O O . ASP A 1 106 ? 4.947 16.866 3.671 1.00 90.75 106 ASP A O 1
ATOM 784 N N . THR A 1 107 ? 6.620 15.371 3.770 1.00 91.94 107 THR A N 1
ATOM 785 C CA . THR A 1 107 ? 6.006 14.372 2.888 1.00 91.94 107 THR A CA 1
ATOM 786 C C . THR A 1 107 ? 4.701 13.832 3.476 1.00 91.94 107 THR A C 1
ATOM 788 O O . THR A 1 107 ? 3.696 13.750 2.772 1.00 91.94 107 THR A O 1
ATOM 791 N N . CYS A 1 108 ? 4.671 13.520 4.777 1.00 91.00 108 CYS A N 1
ATOM 792 C CA . CYS A 1 108 ? 3.451 13.083 5.465 1.00 91.00 108 CYS A CA 1
ATOM 793 C C . CYS A 1 108 ? 2.312 14.107 5.316 1.00 91.00 108 CYS A C 1
ATOM 795 O O . CYS A 1 108 ? 1.186 13.731 4.980 1.00 91.00 108 CYS A O 1
ATOM 797 N N . ALA A 1 109 ? 2.598 15.390 5.557 1.00 93.06 109 ALA A N 1
ATOM 798 C CA . ALA A 1 109 ? 1.616 16.467 5.462 1.00 93.06 109 ALA A CA 1
ATOM 799 C C . ALA A 1 109 ? 1.160 16.709 4.015 1.00 93.06 109 ALA A C 1
ATOM 801 O O . ALA A 1 109 ? -0.033 16.888 3.774 1.00 93.06 109 ALA A O 1
ATOM 802 N N . ALA A 1 110 ? 2.088 16.670 3.056 1.00 95.44 110 ALA A N 1
ATOM 803 C CA . ALA A 1 110 ? 1.789 16.852 1.639 1.00 95.44 110 ALA A CA 1
ATOM 804 C C . ALA A 1 110 ? 0.900 15.733 1.068 1.00 95.44 110 ALA A C 1
ATOM 806 O O . ALA A 1 110 ? 0.061 15.995 0.211 1.00 95.44 110 ALA A O 1
ATOM 807 N N . LEU A 1 111 ? 1.046 14.497 1.557 1.00 96.19 111 LEU A N 1
ATOM 808 C CA . LEU A 1 111 ? 0.283 13.342 1.073 1.00 96.19 111 LEU A CA 1
ATOM 809 C C . LEU A 1 111 ? -1.102 13.193 1.708 1.00 96.19 111 LEU A C 1
ATOM 811 O O . LEU A 1 111 ? -1.943 12.504 1.137 1.00 96.19 111 LEU A O 1
ATOM 815 N N . ALA A 1 112 ? -1.364 13.825 2.856 1.00 95.00 112 ALA A N 1
ATOM 816 C CA . ALA A 1 112 ? -2.639 13.730 3.575 1.00 95.00 112 ALA A CA 1
ATOM 817 C C . ALA A 1 112 ? -3.909 13.913 2.703 1.00 95.00 112 ALA A C 1
ATOM 819 O O . ALA A 1 112 ? -4.851 13.142 2.883 1.00 95.00 112 ALA A O 1
ATOM 820 N N . PRO A 1 113 ? -3.984 14.860 1.743 1.00 97.12 113 PRO A N 1
ATOM 821 C CA . PRO A 1 113 ? -5.156 14.970 0.866 1.00 97.12 113 PRO A CA 1
ATOM 822 C C . PRO A 1 113 ? -5.286 13.834 -0.166 1.00 97.12 113 PRO A C 1
ATOM 824 O O . PRO A 1 113 ? -6.381 13.602 -0.681 1.00 97.12 113 PRO A O 1
ATOM 827 N N . HIS A 1 114 ? -4.204 13.114 -0.464 1.00 97.75 114 HIS A N 1
ATOM 828 C CA . HIS A 1 114 ? -4.111 12.172 -1.584 1.00 97.75 114 HIS A CA 1
ATOM 829 C C . HIS A 1 114 ? -4.128 10.698 -1.169 1.00 97.75 114 HIS A C 1
ATOM 831 O O . HIS A 1 114 ? -4.202 9.832 -2.037 1.00 97.75 114 HIS A O 1
ATOM 837 N N . THR A 1 115 ? -4.085 10.400 0.128 1.00 98.12 115 THR A N 1
ATOM 838 C CA . THR A 1 115 ? -3.979 9.032 0.643 1.00 98.12 115 THR A CA 1
ATOM 839 C C . THR A 1 115 ? -4.893 8.804 1.844 1.00 98.12 115 THR A C 1
ATOM 841 O O . THR A 1 115 ? -5.183 9.733 2.594 1.00 98.12 115 THR A O 1
ATOM 844 N N . ASP A 1 116 ? -5.339 7.566 2.039 1.00 97.88 116 ASP A N 1
ATOM 845 C CA . ASP A 1 116 ? -6.105 7.132 3.215 1.00 97.88 116 ASP A CA 1
ATOM 846 C C . ASP A 1 116 ? -5.191 6.631 4.337 1.00 97.88 116 ASP A C 1
ATOM 848 O O . ASP A 1 116 ? -5.558 6.652 5.511 1.00 97.88 116 ASP A O 1
ATOM 852 N N . SER A 1 117 ? -3.980 6.184 3.990 1.00 95.94 117 SER A N 1
ATOM 853 C CA . SER A 1 117 ? -2.953 5.809 4.961 1.00 95.94 117 SER A CA 1
ATOM 854 C C . SER A 1 117 ? -1.541 5.917 4.383 1.00 95.94 117 SER A C 1
ATOM 856 O O . SER A 1 117 ? -1.347 6.165 3.194 1.00 95.94 117 SER A O 1
ATOM 858 N N . GLN A 1 118 ? -0.525 5.748 5.224 1.00 94.88 118 GLN A N 1
ATOM 859 C CA . GLN A 1 118 ? 0.877 5.917 4.845 1.00 94.88 118 GLN A CA 1
ATOM 860 C C . GLN A 1 118 ? 1.728 4.776 5.402 1.00 94.88 118 GLN A C 1
ATOM 862 O O . GLN A 1 118 ? 1.584 4.386 6.561 1.00 94.88 118 GLN A O 1
ATOM 867 N N . ILE A 1 119 ? 2.633 4.254 4.574 1.00 92.44 119 ILE A N 1
ATOM 868 C CA . ILE A 1 119 ? 3.658 3.290 4.974 1.00 92.44 119 ILE A CA 1
ATOM 869 C C . ILE A 1 119 ? 4.986 4.040 5.070 1.00 92.44 119 ILE A C 1
ATOM 871 O O . ILE A 1 119 ? 5.476 4.630 4.101 1.00 92.44 119 ILE A O 1
ATOM 875 N N . PHE A 1 120 ? 5.560 4.000 6.267 1.00 90.44 120 PHE A N 1
ATOM 876 C CA . PHE A 1 120 ? 6.807 4.671 6.599 1.00 90.44 120 PHE A CA 1
ATOM 877 C C . PHE A 1 120 ? 8.000 3.736 6.384 1.00 90.44 120 PHE A C 1
ATOM 879 O O . PHE A 1 120 ? 7.975 2.587 6.826 1.00 90.44 120 PHE A O 1
ATOM 886 N N . GLU A 1 121 ? 9.070 4.243 5.778 1.00 83.25 121 GLU A N 1
ATOM 887 C CA . GLU A 1 121 ? 10.339 3.522 5.626 1.00 83.25 121 GLU A CA 1
ATOM 888 C C . GLU A 1 121 ? 11.484 4.437 6.049 1.00 83.25 121 GLU A C 1
ATOM 890 O O . GLU A 1 121 ? 11.451 5.634 5.774 1.00 83.25 121 GLU A O 1
ATOM 895 N N . ALA A 1 122 ? 12.481 3.892 6.751 1.00 75.12 122 ALA A N 1
ATOM 896 C CA . ALA A 1 122 ? 13.603 4.659 7.310 1.00 75.12 122 ALA A CA 1
ATOM 897 C C . ALA A 1 122 ? 13.195 5.888 8.166 1.00 75.12 122 ALA A C 1
ATOM 899 O O . ALA A 1 122 ? 14.020 6.752 8.458 1.00 75.12 122 ALA A O 1
ATOM 900 N N . PHE A 1 123 ? 11.935 5.941 8.602 1.00 72.94 123 PHE A N 1
ATOM 901 C CA . PHE A 1 123 ? 11.349 7.012 9.398 1.00 72.94 123 PHE A CA 1
ATOM 902 C C . PHE A 1 123 ? 11.603 6.769 10.888 1.00 72.94 123 PHE A C 1
ATOM 904 O O . PHE A 1 123 ? 11.495 5.630 11.348 1.00 72.94 123 PHE A O 1
ATOM 911 N N . ASP A 1 124 ? 11.884 7.819 11.668 1.00 74.81 124 ASP A N 1
ATOM 912 C CA . ASP A 1 124 ? 12.023 7.687 13.125 1.00 74.81 124 ASP A CA 1
ATOM 913 C C . ASP A 1 124 ? 10.713 7.132 13.730 1.00 74.81 124 ASP A C 1
ATOM 915 O O . ASP A 1 124 ? 9.690 7.831 13.739 1.00 74.81 124 ASP A O 1
ATOM 919 N N . PRO A 1 125 ? 10.714 5.909 14.300 1.00 72.56 125 PRO A N 1
ATOM 920 C CA . PRO A 1 125 ? 9.501 5.279 14.822 1.00 72.56 125 PRO A CA 1
ATOM 921 C C . PRO A 1 125 ? 8.797 6.115 15.902 1.00 72.56 125 PRO A C 1
ATOM 923 O O . PRO A 1 125 ? 7.589 5.988 16.110 1.00 72.56 125 PRO A O 1
ATOM 926 N N . THR A 1 126 ? 9.543 6.967 16.609 1.00 73.00 126 THR A N 1
ATOM 927 C CA . THR A 1 126 ? 9.024 7.864 17.649 1.00 73.00 126 THR A CA 1
ATOM 928 C C . THR A 1 126 ? 8.202 8.997 17.048 1.00 73.00 126 THR A C 1
ATOM 930 O O . THR A 1 126 ? 7.173 9.379 17.609 1.00 73.00 126 THR A O 1
ATOM 933 N N . LEU A 1 127 ? 8.637 9.521 15.902 1.00 66.44 127 LEU A N 1
ATOM 934 C CA . LEU A 1 127 ? 7.915 10.553 15.170 1.00 66.44 127 LEU A CA 1
ATOM 935 C C . LEU A 1 127 ? 6.668 9.961 14.505 1.00 66.44 127 LEU A C 1
ATOM 937 O O . LEU A 1 127 ? 5.597 10.545 14.642 1.00 66.44 127 LEU A O 1
ATOM 941 N N . ALA A 1 128 ? 6.761 8.765 13.911 1.00 64.38 128 ALA A N 1
ATOM 942 C CA . ALA A 1 128 ? 5.619 8.111 13.261 1.00 64.38 128 ALA A CA 1
ATOM 943 C C . ALA A 1 128 ? 4.447 7.910 14.236 1.00 64.38 128 ALA A C 1
ATOM 945 O O . ALA A 1 128 ? 3.301 8.233 13.926 1.00 64.38 128 ALA A O 1
ATOM 946 N N . LYS A 1 129 ? 4.735 7.463 15.469 1.00 64.62 129 LYS A N 1
ATOM 947 C CA . LYS A 1 129 ? 3.707 7.282 16.506 1.00 64.62 129 LYS A CA 1
ATOM 948 C C . LYS A 1 129 ? 2.931 8.568 16.792 1.00 64.62 129 LYS A C 1
ATOM 950 O O . LYS A 1 129 ? 1.712 8.513 16.859 1.00 64.62 129 LYS A O 1
ATOM 955 N N . ARG A 1 130 ? 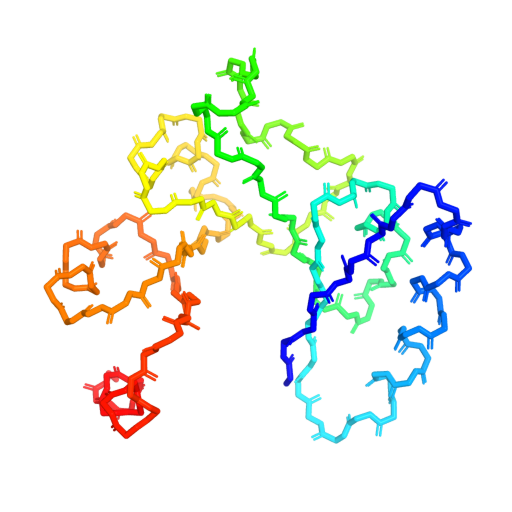3.596 9.721 16.924 1.00 63.41 130 ARG A N 1
ATOM 956 C CA . ARG A 1 130 ? 2.936 10.999 17.269 1.00 63.41 130 ARG A CA 1
ATOM 957 C C . ARG A 1 130 ? 1.900 11.445 16.238 1.00 63.41 130 ARG A C 1
ATOM 959 O O . ARG A 1 130 ? 0.957 12.128 16.616 1.00 63.41 130 ARG A O 1
ATOM 966 N N . HIS A 1 131 ? 2.065 11.061 14.976 1.00 61.56 131 HIS A N 1
ATOM 967 C CA . HIS A 1 131 ? 1.114 11.392 13.915 1.00 61.56 131 HIS A CA 1
ATOM 968 C C . HIS A 1 131 ? -0.065 10.419 13.841 1.00 61.56 131 HIS A C 1
ATOM 970 O O . HIS A 1 131 ? -1.140 10.825 13.427 1.00 61.56 131 HIS A O 1
ATOM 976 N N . ILE A 1 132 ? 0.109 9.176 14.303 1.00 61.31 132 ILE A N 1
ATOM 977 C CA . ILE A 1 132 ? -0.948 8.152 14.304 1.00 61.31 132 ILE A CA 1
ATOM 978 C C . ILE A 1 132 ? -1.908 8.309 15.499 1.00 61.31 132 ILE A C 1
ATOM 980 O O . ILE A 1 132 ? -3.091 8.033 15.359 1.00 61.31 132 ILE A O 1
ATOM 984 N N . VAL A 1 133 ? -1.427 8.731 16.679 1.00 53.72 133 VAL A N 1
ATOM 985 C CA . VAL A 1 133 ? -2.266 8.848 17.901 1.00 53.72 133 VAL A CA 1
ATOM 986 C C . VAL A 1 133 ? -2.875 10.233 18.152 1.00 53.72 133 VAL A C 1
ATOM 988 O O . VAL A 1 133 ? -3.646 10.375 19.096 1.00 53.72 133 VAL A O 1
ATOM 991 N N . ASN A 1 134 ? -2.543 11.248 17.349 1.00 40.41 134 ASN A N 1
ATOM 992 C CA . ASN A 1 134 ? -3.070 12.614 17.518 1.00 40.41 134 ASN A CA 1
ATOM 993 C C . ASN A 1 134 ? -4.206 12.983 16.541 1.00 40.41 134 ASN A C 1
ATOM 995 O O . ASN A 1 134 ? -4.581 14.154 16.464 1.00 40.41 134 ASN A O 1
ATOM 999 N N . THR A 1 135 ? -4.746 12.005 15.817 1.00 43.94 135 THR A N 1
ATOM 1000 C CA . THR A 1 135 ? -6.032 12.074 15.097 1.00 43.94 135 THR A CA 1
ATOM 1001 C C . THR A 1 135 ? -7.097 11.333 15.879 1.00 43.94 135 THR A C 1
ATOM 1003 O O . THR A 1 135 ? -8.227 11.859 15.963 1.00 43.94 135 THR A O 1
#